Protein 1HQ1 (pdb70)

Structure (mmCIF, N/CA/C/O backbone):
data_1HQ1
#
_entry.id   1HQ1
#
_cell.length_a   136.555
_cell.length_b   78.337
_cell.length_c   32.872
_cell.angle_alpha   90.00
_cell.angle_beta   96.24
_cell.angle_gamma   90.00
#
_symmetry.space_group_name_H-M   'C 1 2 1'
#
loop_
_entity.id
_entity.type
_entity.pdbx_description
1 polymer '4.5S RNA DOMAIN IV'
2 polymer 'SIGNAL RECOGNITION PARTICLE PROTEIN'
3 non-polymer 'MAGNESIUM ION'
4 non-polymer 'POTASSIUM ION'
5 water water
#
loop_
_atom_site.group_PDB
_atom_site.id
_atom_site.type_symbol
_atom_site.label_atom_id
_atom_site.label_alt_id
_atom_site.label_comp_id
_atom_site.label_asym_id
_atom_site.label_entity_id
_atom_site.label_seq_id
_atom_site.pdbx_PDB_ins_code
_atom_site.Cartn_x
_atom_site.Cartn_y
_atom_site.Cartn_z
_atom_site.occupancy
_atom_site.B_iso_or_equiv
_atom_site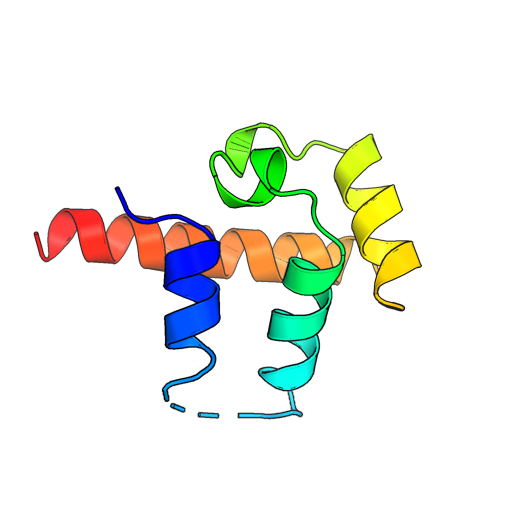.auth_seq_id
_atom_site.auth_comp_id
_atom_site.auth_asym_id
_atom_site.auth_atom_id
_atom_site.pdbx_PDB_model_num
ATOM 1055 N N . GLY B 2 1 ? 30.791 23.358 4.468 1.00 74.14 1 GLY A N 1
ATOM 1056 C CA . GLY B 2 1 ? 31.665 22.339 3.903 1.00 68.81 1 GLY A CA 1
ATOM 1057 C C . GLY B 2 1 ? 30.983 20.992 3.737 1.00 68.56 1 GLY A C 1
ATOM 1058 O O . GLY B 2 1 ? 31.113 20.107 4.608 1.00 81.80 1 GLY A O 1
ATOM 1059 N N . PHE B 2 2 ? 30.280 20.839 2.629 1.00 60.07 2 PHE A N 1
ATOM 1060 C CA . PHE B 2 2 ? 29.390 19.738 2.311 1.00 46.84 2 PHE A CA 1
ATOM 1061 C C . PHE B 2 2 ? 30.160 18.435 2.201 1.00 45.71 2 PHE A C 1
ATOM 1062 O O . PHE B 2 2 ? 30.988 18.359 1.281 1.00 46.40 2 PHE A O 1
ATOM 1070 N N . ASP B 2 3 ? 29.888 17.502 3.107 1.00 39.84 3 ASP A N 1
ATOM 1071 C CA . ASP B 2 3 ? 30.671 16.255 3.079 1.00 36.83 3 ASP A CA 1
ATOM 1072 C C . ASP B 2 3 ? 29.738 15.054 3.122 1.00 35.09 3 ASP A C 1
ATOM 1073 O O . ASP B 2 3 ? 28.526 15.292 2.979 1.00 36.29 3 ASP A O 1
ATOM 1078 N N . LEU B 2 4 ? 30.275 13.854 3.345 1.00 31.04 4 LEU A N 1
ATOM 1079 C CA . LEU B 2 4 ? 29.419 12.675 3.253 1.00 30.32 4 LEU A CA 1
ATOM 1080 C C . LEU B 2 4 ? 28.445 12.514 4.425 1.00 29.95 4 LEU A C 1
ATOM 1081 O O . LEU B 2 4 ? 27.400 11.885 4.226 1.00 35.77 4 LEU A O 1
ATOM 1086 N N . ASN B 2 5 ? 28.769 13.082 5.573 1.00 38.06 5 ASN A N 1
ATOM 1087 C CA . ASN B 2 5 ? 27.837 13.225 6.679 1.00 36.96 5 ASN A CA 1
ATOM 1088 C C . ASN B 2 5 ? 26.624 14.060 6.266 1.00 35.62 5 ASN A C 1
ATOM 1089 O O . ASN B 2 5 ? 25.468 13.696 6.541 1.00 37.54 5 ASN A O 1
ATOM 1094 N N . ASP B 2 6 ? 26.860 15.200 5.613 1.00 35.64 6 ASP A N 1
ATOM 1095 C CA . ASP B 2 6 ? 25.759 16.020 5.090 1.00 44.59 6 ASP A CA 1
ATOM 1096 C C . ASP B 2 6 ? 24.937 15.265 4.063 1.00 39.51 6 ASP A C 1
ATOM 1097 O O . ASP B 2 6 ? 23.710 15.251 4.073 1.00 43.47 6 ASP A O 1
ATOM 1102 N N . PHE B 2 7 ? 25.648 14.601 3.136 1.00 37.71 7 PHE A N 1
ATOM 1103 C CA . PHE B 2 7 ? 24.974 13.773 2.127 1.00 40.11 7 PHE A CA 1
ATOM 1104 C C . PHE B 2 7 ? 24.148 12.650 2.752 1.00 40.73 7 PHE A C 1
ATOM 1105 O O . PHE B 2 7 ? 22.967 12.446 2.426 1.00 43.56 7 PHE A O 1
ATOM 1113 N N . LEU B 2 8 ? 24.774 11.925 3.681 1.00 37.31 8 LEU A N 1
ATOM 1114 C CA . LEU B 2 8 ? 24.034 10.903 4.427 1.00 38.41 8 LEU A CA 1
ATOM 1115 C C . LEU B 2 8 ? 22.814 11.507 5.104 1.00 45.33 8 LEU A C 1
ATOM 1116 O O . LEU B 2 8 ? 21.732 10.926 5.111 1.00 45.76 8 LEU A O 1
ATOM 1121 N N . GLU B 2 9 ? 22.932 12.693 5.688 1.00 45.66 9 GLU A N 1
ATOM 1122 C CA . GLU B 2 9 ? 21.688 13.193 6.270 1.00 51.97 9 GLU A CA 1
ATOM 1123 C C . GLU B 2 9 ? 20.712 13.619 5.187 1.00 51.94 9 GLU A C 1
ATOM 1124 O O . GLU B 2 9 ? 19.491 13.589 5.405 1.00 53.81 9 GLU A O 1
ATOM 1130 N N . GLN B 2 10 ? 21.181 13.994 4.002 1.00 56.17 10 GLN A N 1
ATOM 1131 C CA . GLN B 2 10 ? 20.194 14.279 2.959 1.00 55.07 10 GLN A CA 1
AT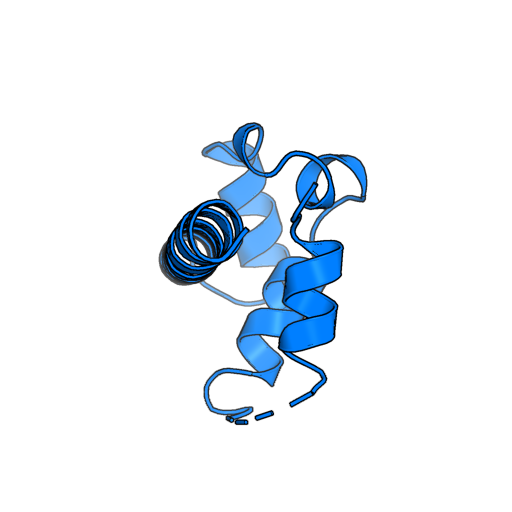OM 1132 C C . GLN B 2 10 ? 19.515 12.996 2.493 1.00 52.47 10 GLN A C 1
ATOM 1133 O O . GLN B 2 10 ? 18.314 13.024 2.205 1.00 53.98 10 GLN A O 1
ATOM 1139 N N . LEU B 2 11 ? 20.266 11.898 2.418 1.00 51.80 11 LEU A N 1
ATOM 1140 C CA . LEU B 2 11 ? 19.676 10.597 2.108 1.00 50.91 11 LEU A CA 1
ATOM 1141 C C . LEU B 2 11 ? 18.651 10.245 3.178 1.00 55.74 11 LEU A C 1
ATOM 1142 O O . LEU B 2 11 ? 17.686 9.505 2.944 1.00 62.48 11 LEU A O 1
ATOM 1147 N N . ARG B 2 12 ? 18.795 10.791 4.389 1.00 62.23 12 ARG A N 1
ATOM 1148 C CA . ARG B 2 12 ? 17.718 10.622 5.360 1.00 69.79 12 ARG A CA 1
ATOM 1149 C C . ARG B 2 12 ? 16.819 11.867 5.460 1.00 73.63 12 ARG A C 1
ATOM 1150 O O . ARG B 2 12 ? 16.802 12.468 6.544 1.00 90.78 12 ARG A O 1
ATOM 1158 N N . GLN B 2 13 ? 16.104 12.240 4.420 1.00 75.00 13 GLN A N 1
ATOM 1159 C CA . GLN B 2 13 ? 15.295 13.421 4.188 1.00 77.29 13 GLN A CA 1
ATOM 1160 C C . GLN B 2 13 ? 15.373 14.494 5.264 1.00 80.00 13 GLN A C 1
ATOM 1161 O O . GLN B 2 13 ? 16.138 15.453 5.107 1.00 79.39 13 GLN A O 1
ATOM 1167 N N . ASP B 2 42 ? 13.434 3.836 -3.468 1.00 108.06 21 ASP A N 1
ATOM 1168 C CA . ASP B 2 42 ? 14.646 3.655 -2.677 1.00 109.44 21 ASP A CA 1
ATOM 1169 C C . ASP B 2 42 ? 14.323 3.118 -1.283 1.00 108.37 21 ASP A C 1
ATOM 1170 O O . ASP B 2 42 ? 13.296 3.576 -0.747 1.00 107.41 21 ASP A O 1
ATOM 1172 N N . ASP B 2 43 ? 15.092 2.262 -0.724 1.00 108.46 22 ASP A N 1
ATOM 1173 C CA . ASP B 2 43 ? 15.908 1.175 -0.339 1.00 108.35 22 ASP A CA 1
ATOM 1174 C C . ASP B 2 43 ? 16.364 0.397 -1.585 1.00 107.52 22 ASP A C 1
ATOM 1175 O O . ASP B 2 43 ? 17.195 -0.495 -1.558 1.00 113.18 22 ASP A O 1
ATOM 1177 N N . LYS B 2 44 ? 15.754 0.870 -2.654 1.00 103.52 23 LYS A N 1
ATOM 1178 C CA . LYS B 2 44 ? 15.982 0.680 -4.067 1.00 99.13 23 LYS A CA 1
ATOM 1179 C C . LYS B 2 44 ? 17.127 1.596 -4.532 1.00 93.35 23 LYS A C 1
ATOM 1180 O O . LYS B 2 44 ? 17.318 1.861 -5.719 1.00 95.58 23 LYS A O 1
ATOM 1182 N N . VAL B 2 45 ? 17.869 2.064 -3.541 1.00 86.22 24 VAL A N 1
ATOM 1183 C CA . VAL B 2 45 ? 19.018 2.924 -3.657 1.00 78.02 24 VAL A CA 1
ATOM 1184 C C . VAL B 2 45 ? 19.255 3.590 -2.313 1.00 69.47 24 VAL A C 1
ATOM 1185 O O . VAL B 2 45 ? 20.398 3.654 -1.892 1.00 68.65 24 VAL A O 1
ATOM 1189 N N . LEU B 2 46 ? 18.232 4.085 -1.624 1.00 57.96 25 LEU A N 1
ATOM 1190 C CA . LEU B 2 46 ? 18.611 4.930 -0.486 1.00 53.67 25 LEU A CA 1
ATOM 1191 C C . LEU B 2 46 ? 19.290 4.145 0.626 1.00 50.55 25 LEU A C 1
ATOM 1192 O O . LEU B 2 46 ? 20.305 4.505 1.228 1.00 45.74 25 LEU A O 1
ATOM 1197 N N . VAL B 2 47 ? 18.700 2.991 0.941 1.00 46.51 26 VAL A N 1
ATOM 1198 C CA . VAL B 2 47 ? 19.267 2.184 2.028 1.00 40.75 26 VAL A CA 1
ATOM 1199 C C . VAL B 2 47 ? 20.642 1.681 1.632 1.00 39.15 26 VAL A C 1
ATOM 1200 O O . VAL B 2 47 ? 21.560 1.627 2.435 1.00 36.43 26 VAL A O 1
ATOM 1204 N N . ARG B 2 48 ? 20.812 1.339 0.361 1.00 38.50 27 ARG A N 1
ATOM 1205 C CA . ARG B 2 48 ? 22.099 0.842 -0.127 1.00 42.66 27 ARG A CA 1
ATOM 1206 C C . ARG B 2 48 ? 23.123 1.969 -0.153 1.00 37.37 27 ARG A C 1
ATOM 1207 O O . ARG B 2 48 ? 24.317 1.751 0.123 1.00 36.86 27 ARG A O 1
ATOM 1215 N N . MET B 2 49 ? 22.640 3.179 -0.464 1.00 37.94 28 MET A N 1
ATOM 1216 C CA . MET B 2 49 ? 23.582 4.319 -0.459 1.00 37.23 28 MET A CA 1
ATOM 1217 C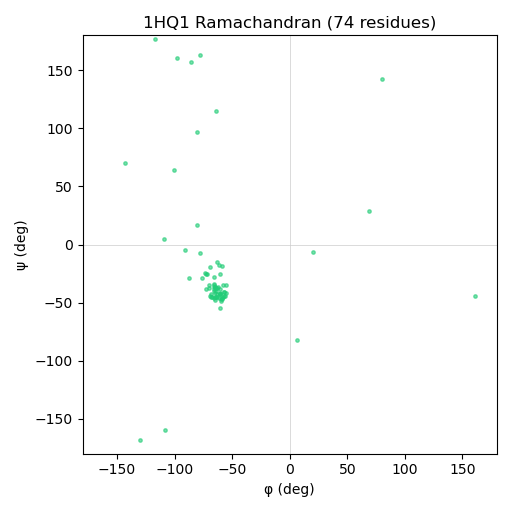 C . MET B 2 49 ? 24.042 4.650 0.958 1.00 34.41 28 MET A C 1
ATOM 1218 O O . MET B 2 49 ? 25.220 4.881 1.244 1.00 32.12 28 MET A O 1
ATOM 1223 N N . GLU B 2 50 ? 23.076 4.676 1.8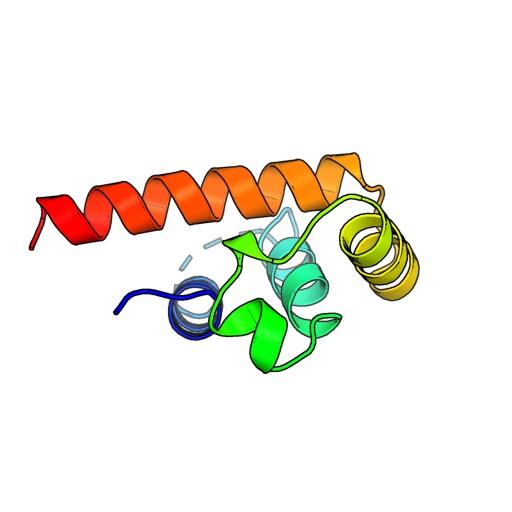93 1.00 30.64 29 GLU A N 1
ATOM 1224 C CA . GLU B 2 50 ? 23.417 4.833 3.293 1.00 30.65 29 GLU A CA 1
ATOM 1225 C C . GLU B 2 50 ? 24.383 3.755 3.790 1.00 26.12 29 GLU A C 1
ATOM 1226 O O . GLU B 2 50 ? 25.319 4.024 4.532 1.00 29.67 29 GLU A O 1
ATOM 1232 N N . ALA B 2 51 ? 24.180 2.526 3.376 1.00 28.48 30 ALA A N 1
ATOM 1233 C CA . ALA B 2 51 ? 25.040 1.450 3.812 1.00 26.20 30 ALA A CA 1
ATOM 1234 C C . ALA B 2 51 ? 26.479 1.675 3.391 1.00 26.92 30 ALA A C 1
ATOM 1235 O O . ALA B 2 51 ? 27.430 1.432 4.160 1.00 27.12 30 ALA A O 1
ATOM 1237 N N . ILE B 2 52 ? 26.691 2.122 2.167 1.00 26.29 31 ILE A N 1
ATOM 1238 C CA . ILE B 2 52 ? 28.075 2.371 1.737 1.00 25.23 31 ILE A CA 1
ATOM 1239 C C . ILE B 2 52 ? 28.759 3.381 2.653 1.00 22.33 31 ILE A C 1
ATOM 1240 O O . ILE B 2 52 ? 29.912 3.252 3.094 1.00 24.78 31 ILE A O 1
ATOM 1245 N N . ILE B 2 53 ? 28.013 4.464 2.960 1.00 25.42 32 ILE A N 1
ATOM 1246 C CA . ILE B 2 53 ? 28.606 5.459 3.876 1.00 26.18 32 ILE A CA 1
ATOM 1247 C C . ILE B 2 53 ? 28.835 4.871 5.255 1.00 25.29 32 ILE A C 1
ATOM 1248 O O . ILE B 2 53 ? 29.829 5.192 5.950 1.00 25.22 32 ILE A O 1
ATOM 1253 N N . ASN B 2 54 ? 27.935 4.011 5.702 1.00 25.49 33 ASN A N 1
ATOM 1254 C CA . ASN B 2 54 ? 28.091 3.373 7.022 1.00 24.36 33 ASN A CA 1
ATOM 1255 C C . ASN B 2 54 ? 29.330 2.464 7.156 1.00 23.58 33 ASN A C 1
ATOM 1256 O O . ASN B 2 54 ? 29.719 2.129 8.316 1.00 24.50 33 ASN A O 1
ATOM 1261 N N . SER B 2 55 ? 29.957 2.084 6.031 1.00 23.21 34 SER A N 1
ATOM 1262 C CA . SER B 2 55 ? 31.174 1.276 6.099 1.00 22.78 34 SER A CA 1
ATOM 1263 C C . SER B 2 55 ? 32.409 2.177 6.137 1.00 21.50 34 SER A C 1
ATOM 1264 O O . SER B 2 55 ? 33.556 1.685 6.260 1.00 22.42 34 SER A O 1
ATOM 1267 N N . MET B 2 56 ? 32.216 3.480 6.015 1.00 21.87 35 MET A N 1
ATOM 1268 C CA . MET B 2 56 ? 33.372 4.392 5.992 1.00 22.31 35 MET A CA 1
ATOM 1269 C C . MET B 2 56 ? 33.821 4.793 7.377 1.00 22.63 35 MET A C 1
ATOM 1270 O O . MET B 2 56 ? 33.002 4.767 8.296 1.00 28.42 35 MET A O 1
ATOM 1275 N N . THR B 2 57 ? 35.075 5.207 7.497 1.00 22.02 36 THR A N 1
ATOM 1276 C CA . THR B 2 57 ? 35.565 5.869 8.698 1.00 22.89 36 THR A CA 1
ATOM 1277 C C . THR B 2 57 ? 35.130 7.321 8.745 1.00 22.95 36 THR A C 1
ATOM 1278 O O . THR B 2 57 ? 34.744 7.874 7.700 1.00 24.90 36 THR A O 1
ATOM 1282 N N . MET B 2 58 ? 35.208 7.951 9.923 1.00 25.72 37 MET A N 1
ATOM 1283 C CA . MET B 2 58 ? 34.858 9.393 9.953 1.00 26.10 37 MET A CA 1
A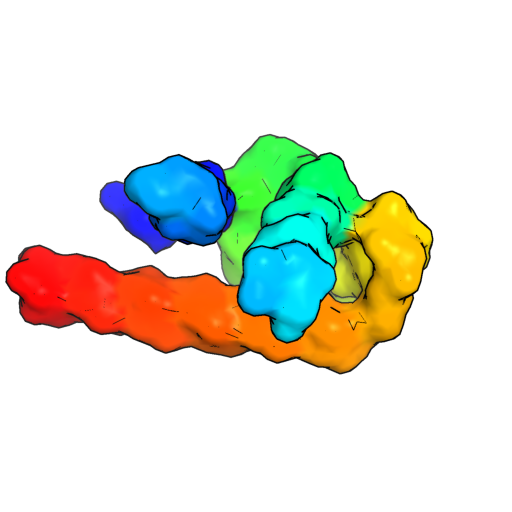TOM 1284 C C . MET B 2 58 ? 35.834 10.194 9.130 1.00 26.00 37 MET A C 1
ATOM 1285 O O . MET B 2 58 ? 35.374 11.142 8.467 1.00 27.84 37 MET A O 1
ATOM 1290 N N . LYS B 2 59 ? 37.136 9.922 9.066 1.00 26.01 38 LYS A N 1
ATOM 1291 C CA . LYS B 2 59 ? 38.012 10.652 8.132 1.00 24.39 38 LYS A CA 1
ATOM 1292 C C . LYS B 2 59 ? 37.576 10.558 6.677 1.00 24.11 38 LYS A C 1
ATOM 1293 O O . LYS B 2 59 ? 37.651 11.564 5.959 1.00 27.70 38 LYS A O 1
ATOM 1299 N N . GLU B 2 60 ? 37.133 9.366 6.257 1.00 23.63 39 GLU A N 1
ATOM 1300 C CA . GLU B 2 60 ? 36.650 9.188 4.868 1.00 23.15 39 GLU A CA 1
ATOM 1301 C C . GLU B 2 60 ? 35.393 10.000 4.601 1.00 24.16 39 GLU A C 1
ATOM 1302 O O . GLU B 2 60 ? 35.216 10.626 3.557 1.00 27.52 39 GLU A O 1
ATOM 1308 N N . ARG B 2 61 ? 34.486 9.995 5.581 1.00 24.94 40 ARG A N 1
ATOM 1309 C CA . ARG B 2 61 ? 33.244 10.768 5.384 1.00 26.18 40 ARG A CA 1
ATOM 1310 C C . ARG B 2 61 ? 33.546 12.266 5.321 1.00 27.35 40 ARG A C 1
ATOM 1311 O O . ARG B 2 61 ? 32.876 13.005 4.598 1.00 32.65 40 ARG A O 1
ATOM 1319 N N . ALA B 2 62 ? 34.548 12.713 6.091 1.00 28.06 41 ALA A N 1
ATOM 1320 C CA . ALA B 2 62 ? 34.873 14.137 6.158 1.00 29.40 41 ALA A CA 1
ATOM 1321 C C . ALA B 2 62 ? 35.614 14.613 4.929 1.00 30.43 41 ALA A C 1
ATOM 1322 O O . ALA B 2 62 ? 35.485 15.806 4.608 1.00 33.47 41 ALA A O 1
ATOM 1324 N N . LYS B 2 63 ? 36.373 13.738 4.284 1.00 29.41 42 LYS A N 1
ATOM 1325 C CA . LYS B 2 63 ? 37.263 14.144 3.171 1.00 31.53 42 LYS A CA 1
ATOM 1326 C C . LYS B 2 63 ? 37.244 13.039 2.126 1.00 29.55 42 LYS A C 1
ATOM 1327 O O . LYS B 2 63 ? 38.203 12.283 1.998 1.00 29.51 42 LYS A O 1
ATOM 1333 N N . PRO B 2 64 ? 36.129 12.888 1.432 1.00 30.04 43 PRO A N 1
ATOM 1334 C CA . PRO B 2 64 ? 35.940 11.730 0.545 1.00 30.06 43 PRO A CA 1
ATOM 1335 C C . PRO B 2 64 ? 37.003 11.626 -0.541 1.00 27.61 43 PRO A C 1
ATOM 1336 O O . PRO B 2 64 ? 37.172 10.524 -1.103 1.00 28.86 43 PRO A O 1
ATOM 1340 N N . GLU B 2 65 ? 37.745 12.683 -0.867 1.00 29.18 44 GLU A N 1
ATOM 1341 C CA . GLU B 2 65 ? 38.816 12.543 -1.850 1.00 30.96 44 GLU A CA 1
ATOM 1342 C C . GLU B 2 65 ? 39.888 11.571 -1.407 1.00 30.38 44 GLU A C 1
ATOM 1343 O O . GLU B 2 65 ? 40.684 11.108 -2.258 1.00 30.38 44 GLU A O 1
ATOM 1349 N N . ILE B 2 66 ? 40.003 11.207 -0.125 1.00 27.92 45 ILE A N 1
ATOM 1350 C CA . ILE B 2 66 ? 41.075 10.250 0.236 1.00 24.47 45 ILE A CA 1
ATOM 1351 C C . ILE B 2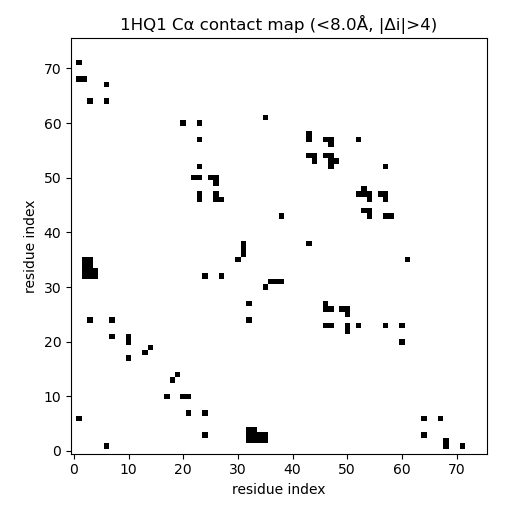 66 ? 40.661 8.836 -0.149 1.00 23.32 45 ILE A C 1
ATOM 1352 O O . ILE B 2 66 ? 41.474 7.916 0.015 1.00 25.40 45 ILE A O 1
ATOM 1357 N N . ILE B 2 67 ? 39.435 8.624 -0.579 1.00 23.81 46 ILE A N 1
ATOM 1358 C CA . ILE B 2 67 ? 38.973 7.254 -0.862 1.00 23.93 46 ILE A CA 1
ATOM 1359 C C . ILE B 2 67 ? 39.470 6.815 -2.228 1.00 24.84 46 ILE A C 1
ATOM 1360 O O . ILE B 2 67 ? 38.875 7.116 -3.274 1.00 28.45 46 ILE A O 1
ATOM 1365 N N . LYS B 2 68 ? 40.589 6.073 -2.208 1.00 25.63 47 LYS A N 1
ATOM 1366 C CA . LYS B 2 68 ? 41.153 5.535 -3.439 1.00 25.71 47 LYS A CA 1
ATOM 1367 C C . LYS B 2 68 ? 40.927 4.024 -3.473 1.00 26.26 47 LYS A C 1
ATOM 1368 O O . LYS B 2 68 ? 40.005 3.530 -2.784 1.00 24.45 47 LYS A O 1
ATOM 1374 N N . GLY B 2 69 ? 41.711 3.281 -4.274 1.00 25.73 48 GLY A N 1
ATOM 1375 C CA . GLY B 2 69 ? 41.315 1.914 -4.567 1.00 25.99 48 GLY A CA 1
ATOM 1376 C C . GLY B 2 69 ? 41.154 1.004 -3.370 1.00 23.41 48 GLY A C 1
ATOM 1377 O O . GLY B 2 69 ? 40.210 0.238 -3.199 1.00 24.53 48 GLY A O 1
ATOM 1378 N N . SER B 2 70 ? 42.121 1.050 -2.456 1.00 23.83 49 SER A N 1
ATOM 1379 C CA . SER B 2 70 ? 42.092 0.127 -1.330 1.00 23.13 49 SER A CA 1
ATOM 1380 C C . SER B 2 70 ? 40.933 0.441 -0.385 1.00 22.48 49 SER A C 1
ATOM 1381 O O . SER B 2 70 ? 40.269 -0.495 0.083 1.00 23.81 49 SER A O 1
ATOM 1384 N N . ARG B 2 71 ? 40.714 1.718 -0.116 1.00 22.25 50 ARG A N 1
ATOM 1385 C CA . ARG B 2 71 ? 39.566 2.061 0.757 1.00 21.06 50 ARG A CA 1
ATOM 1386 C C . ARG B 2 71 ? 38.262 1.704 0.051 1.00 22.32 50 ARG A C 1
ATOM 1387 O O . ARG B 2 71 ? 37.291 1.205 0.660 1.00 21.76 50 ARG A O 1
ATOM 1395 N N . LYS B 2 72 ? 38.188 1.917 -1.280 1.00 21.55 51 LYS A N 1
ATOM 1396 C CA . LYS B 2 72 ? 36.932 1.501 -1.962 1.00 20.87 51 LYS A CA 1
ATOM 1397 C C . LYS B 2 72 ? 36.699 -0.007 -1.794 1.00 20.95 51 LYS A C 1
ATOM 1398 O O . LYS B 2 72 ? 35.546 -0.429 -1.630 1.00 22.42 51 LYS A O 1
ATOM 1404 N N . ARG B 2 73 ? 37.775 -0.797 -1.920 1.00 22.03 52 ARG A N 1
ATOM 1405 C CA . ARG B 2 73 ? 37.573 -2.254 -1.823 1.00 22.59 52 ARG A CA 1
ATOM 1406 C C . ARG B 2 73 ? 37.077 -2.613 -0.420 1.00 21.56 52 ARG A C 1
ATOM 1407 O O . ARG B 2 73 ? 36.207 -3.492 -0.249 1.00 23.40 52 ARG A O 1
ATOM 1415 N N . ARG B 2 74 ? 37.644 -1.948 0.585 1.00 21.12 53 ARG A N 1
ATOM 1416 C CA . ARG B 2 74 ? 37.254 -2.258 1.988 1.00 22.08 53 ARG A CA 1
ATOM 1417 C C . ARG B 2 74 ? 35.791 -1.876 2.216 1.00 20.14 53 ARG A C 1
ATOM 1418 O O . ARG B 2 74 ? 34.994 -2.587 2.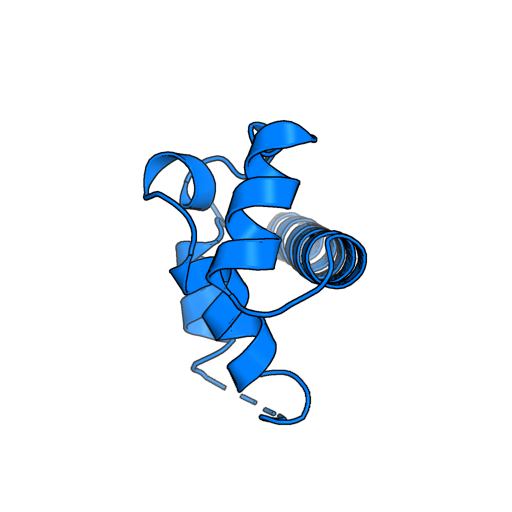801 1.00 22.60 53 ARG A O 1
ATOM 1426 N N . ILE B 2 75 ? 35.425 -0.671 1.751 1.00 21.39 54 ILE A N 1
ATOM 1427 C CA . ILE B 2 75 ? 34.055 -0.168 1.884 1.00 22.29 54 ILE A CA 1
ATOM 1428 C C . ILE B 2 75 ? 33.051 -1.027 1.133 1.00 23.38 54 ILE A C 1
ATOM 1429 O O . ILE B 2 75 ? 31.945 -1.319 1.633 1.00 24.47 54 ILE A O 1
ATOM 1434 N N . ALA B 2 76 ? 33.441 -1.420 -0.100 1.00 22.02 55 ALA A N 1
ATOM 1435 C CA . ALA B 2 76 ? 32.527 -2.274 -0.858 1.00 23.31 55 ALA A CA 1
ATOM 1436 C C . ALA B 2 76 ? 32.236 -3.597 -0.148 1.00 23.42 55 ALA A C 1
ATOM 1437 O O . ALA B 2 76 ? 31.103 -4.006 0.094 1.00 26.26 55 ALA A O 1
ATOM 1439 N N . ALA B 2 77 ? 33.303 -4.331 0.194 1.00 24.10 56 ALA A N 1
ATOM 1440 C CA . ALA B 2 77 ? 33.077 -5.638 0.837 1.00 25.85 56 ALA A CA 1
ATOM 1441 C C . ALA B 2 77 ? 32.310 -5.457 2.157 1.00 24.60 56 ALA A C 1
ATOM 1442 O O . ALA B 2 77 ? 31.395 -6.206 2.517 1.00 26.59 56 ALA A O 1
ATOM 1444 N N . GLY B 2 78 ? 32.651 -4.379 2.888 1.00 23.27 57 GLY A N 1
ATOM 1445 C CA . GLY B 2 78 ? 32.081 -4.157 4.202 1.00 24.43 57 GLY A CA 1
ATOM 1446 C C . GLY B 2 78 ? 30.588 -3.797 4.132 1.00 25.52 57 GLY A C 1
ATOM 1447 O O . GLY B 2 78 ? 29.865 -3.893 5.137 1.00 25.31 57 GLY A O 1
ATOM 1448 N N . SER B 2 79 ? 30.145 -3.353 2.950 1.00 23.87 58 SER A N 1
ATOM 1449 C CA . SER B 2 79 ? 28.734 -2.974 2.775 1.00 24.32 58 SER A CA 1
ATOM 1450 C C . SER B 2 79 ? 27.956 -3.963 1.905 1.00 25.73 58 SER A C 1
ATOM 1451 O O . SER B 2 79 ? 26.782 -3.724 1.595 1.00 30.18 58 SER A O 1
ATOM 1454 N N . GLY B 2 80 ? 28.628 -5.059 1.529 1.00 25.99 59 GLY A N 1
ATOM 1455 C CA . GLY B 2 80 ? 28.026 -6.100 0.707 1.00 27.51 59 GLY A CA 1
ATOM 1456 C C . GLY B 2 80 ? 27.761 -5.599 -0.709 1.00 28.87 59 GLY A C 1
ATOM 1457 O O . GLY B 2 80 ? 26.801 -6.086 -1.351 1.00 33.08 59 GLY A O 1
ATOM 1458 N N . MET B 2 81 ? 28.537 -4.657 -1.218 1.00 28.35 60 MET A N 1
ATOM 1459 C CA . MET B 2 81 ? 28.380 -4.085 -2.541 1.00 29.10 60 MET A CA 1
ATOM 1460 C C . MET B 2 81 ? 29.586 -4.364 -3.422 1.00 30.39 60 MET A C 1
ATOM 1461 O O . MET B 2 81 ? 30.599 -4.938 -2.978 1.00 30.84 60 MET A O 1
ATOM 1466 N N . GLN B 2 82 ? 29.518 -3.931 -4.686 1.00 29.81 61 GLN A N 1
ATOM 1467 C CA . GLN B 2 82 ? 30.735 -3.989 -5.495 1.00 29.72 61 GLN A CA 1
ATOM 1468 C C . GLN B 2 82 ? 31.407 -2.625 -5.507 1.00 25.66 61 GLN A C 1
ATOM 1469 O O . GLN B 2 82 ? 30.759 -1.616 -5.216 1.00 27.03 61 GLN A O 1
ATOM 1475 N N . VAL B 2 83 ? 32.701 -2.615 -5.850 1.00 27.48 62 VAL A N 1
ATOM 1476 C CA . VAL B 2 83 ? 33.381 -1.338 -5.944 1.00 25.60 62 VAL A CA 1
ATOM 1477 C C . VAL B 2 83 ? 32.635 -0.415 -6.910 1.00 27.98 62 VAL A C 1
ATOM 1478 O O . VAL B 2 83 ? 32.562 0.810 -6.728 1.00 25.16 62 VAL A O 1
ATOM 1482 N N . GLN B 2 84 ? 32.031 -0.975 -7.984 1.00 28.14 63 GLN A N 1
ATOM 1483 C CA . GLN B 2 84 ? 31.356 -0.017 -8.884 1.00 31.43 63 GLN A CA 1
ATOM 1484 C C . GLN B 2 84 ? 30.184 0.651 -8.186 1.00 31.90 63 GLN A C 1
ATOM 1485 O O . GLN B 2 84 ? 29.822 1.794 -8.489 1.00 30.83 63 GLN A O 1
ATOM 1491 N N . ASP B 2 85 ? 29.559 -0.002 -7.214 1.00 30.04 64 ASP A N 1
ATOM 1492 C CA . ASP B 2 85 ? 28.502 0.683 -6.444 1.00 27.42 64 ASP A CA 1
ATOM 1493 C C . ASP B 2 85 ? 29.058 1.840 -5.616 1.00 27.76 64 ASP A C 1
ATOM 1494 O O . ASP B 2 85 ? 28.467 2.917 -5.456 1.00 27.13 64 ASP A O 1
ATOM 1499 N N . VAL B 2 86 ? 30.225 1.639 -5.032 1.00 26.31 65 VAL A N 1
ATOM 1500 C CA . VAL B 2 86 ? 30.919 2.680 -4.254 1.00 25.09 65 VAL A CA 1
ATOM 1501 C C . VAL B 2 86 ? 31.264 3.815 -5.197 1.00 25.29 65 VAL A C 1
ATOM 1502 O O . VAL B 2 86 ? 31.084 4.992 -4.846 1.00 25.09 65 VAL A O 1
ATOM 1506 N N . ASN B 2 87 ? 31.794 3.503 -6.410 1.00 26.72 66 ASN A N 1
ATOM 1507 C CA . ASN B 2 87 ? 32.088 4.545 -7.370 1.00 26.56 66 ASN A CA 1
ATOM 1508 C C . ASN B 2 87 ? 30.834 5.359 -7.672 1.00 26.16 66 ASN A C 1
ATOM 1509 O O . ASN B 2 87 ? 30.893 6.603 -7.727 1.00 28.57 66 ASN A O 1
ATOM 1514 N N . ARG B 2 88 ? 29.716 4.675 -7.872 1.00 27.74 67 ARG A N 1
ATOM 1515 C CA . ARG B 2 88 ? 28.496 5.383 -8.216 1.00 28.22 67 ARG A CA 1
ATOM 1516 C C . ARG B 2 88 ? 28.033 6.313 -7.095 1.00 28.23 67 ARG A C 1
ATOM 1517 O O . ARG B 2 88 ? 27.637 7.475 -7.358 1.00 31.48 67 ARG A O 1
ATOM 1525 N N . LEU B 2 89 ? 28.050 5.843 -5.844 1.00 28.36 68 LEU A N 1
ATOM 1526 C CA . LEU B 2 89 ? 27.745 6.692 -4.678 1.00 29.63 68 LEU A CA 1
ATOM 1527 C C . LEU B 2 89 ? 28.673 7.908 -4.650 1.00 26.12 68 LEU A C 1
ATOM 1528 O O . LEU B 2 89 ? 28.225 9.027 -4.400 1.00 28.89 68 LEU A O 1
ATOM 1533 N N . LEU B 2 90 ? 29.981 7.701 -4.897 1.00 27.02 69 LEU A N 1
ATOM 1534 C CA . LEU B 2 90 ? 30.933 8.815 -4.816 1.00 26.56 69 LEU A CA 1
ATOM 1535 C C . LEU B 2 90 ? 30.672 9.848 -5.898 1.00 26.44 69 LEU A C 1
ATOM 1536 O O . LEU B 2 90 ? 30.845 11.050 -5.674 1.00 29.25 69 LEU A O 1
ATOM 1541 N N . LYS B 2 91 ? 30.235 9.368 -7.077 1.00 28.04 70 LYS A N 1
ATOM 1542 C CA . LYS B 2 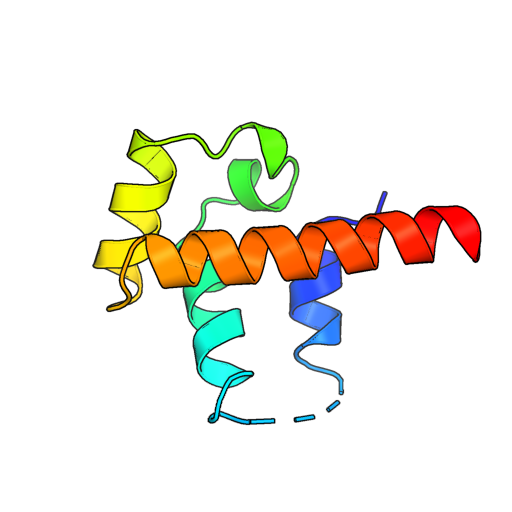91 ? 29.898 10.259 -8.185 1.00 29.89 70 LYS A CA 1
ATOM 1543 C C . LYS B 2 91 ? 28.641 11.056 -7.833 1.00 31.12 70 LYS A C 1
ATOM 1544 O O . LYS B 2 91 ? 28.570 12.275 -8.044 1.00 32.82 70 LYS A O 1
ATOM 1550 N N . GLN B 2 92 ? 27.628 10.371 -7.287 1.00 31.71 71 GLN A N 1
ATOM 1551 C CA . GLN B 2 92 ? 26.414 11.093 -6.869 1.00 30.88 71 GLN A CA 1
ATOM 1552 C C . GLN B 2 92 ? 26.777 12.116 -5.805 1.00 29.95 71 GLN A C 1
ATOM 1553 O O . GLN B 2 92 ? 26.297 13.267 -5.812 1.00 32.66 71 GLN A O 1
ATOM 1559 N N . PHE B 2 93 ? 27.637 11.744 -4.839 1.00 30.00 72 PHE A N 1
ATOM 1560 C CA . PHE B 2 93 ? 28.051 12.698 -3.831 1.00 30.66 72 PHE A CA 1
ATOM 1561 C C . PHE B 2 93 ? 28.711 13.906 -4.478 1.00 30.99 72 PHE A C 1
ATOM 1562 O O . PHE B 2 93 ? 28.461 15.071 -4.183 1.00 34.83 72 PHE A O 1
ATOM 1570 N N . ASP B 2 94 ? 29.616 13.580 -5.415 1.00 32.36 73 ASP A N 1
ATOM 1571 C CA . ASP B 2 94 ? 30.376 14.643 -6.078 1.00 35.05 73 ASP A CA 1
ATOM 1572 C C . ASP B 2 94 ? 29.439 15.593 -6.814 1.00 33.44 73 ASP A C 1
ATOM 1573 O O . ASP B 2 94 ? 29.563 16.815 -6.773 1.00 33.87 73 ASP A O 1
ATOM 1578 N N . ASP B 2 95 ? 28.443 15.044 -7.497 1.00 34.67 74 ASP A N 1
ATOM 1579 C CA . ASP B 2 95 ? 27.509 15.946 -8.189 1.00 35.87 74 ASP A CA 1
ATOM 1580 C C . ASP B 2 95 ? 26.766 16.813 -7.177 1.00 35.18 74 ASP A C 1
ATOM 1581 O O . ASP B 2 95 ? 26.510 17.993 -7.483 1.00 35.03 74 ASP A O 1
ATOM 1586 N N . MET B 2 96 ? 26.403 16.288 -6.012 1.00 35.62 75 MET A N 1
ATOM 1587 C CA . MET B 2 96 ? 25.624 17.079 -5.050 1.00 37.11 75 MET A CA 1
ATOM 1588 C C . MET B 2 96 ? 26.508 18.137 -4.407 1.00 36.21 75 MET A C 1
ATOM 1589 O O . MET B 2 96 ? 26.114 19.275 -4.161 1.00 40.26 75 MET A O 1
ATOM 1594 N N . GLN B 2 97 ? 27.762 17.741 -4.141 1.00 34.58 76 GLN A N 1
ATOM 1595 C CA . GLN B 2 97 ? 28.700 18.697 -3.532 1.00 36.55 76 GLN A CA 1
ATOM 1596 C C . GLN B 2 97 ? 28.941 19.847 -4.500 1.00 36.68 76 GLN A C 1
ATOM 1597 O O . GLN B 2 97 ? 29.054 21.002 -4.070 1.00 36.34 76 GLN A O 1
ATOM 1603 N N . ARG B 2 98 ? 29.006 19.563 -5.787 1.00 32.66 77 ARG A N 1
ATOM 1604 C CA . ARG B 2 98 ? 29.201 20.626 -6.790 1.00 33.11 77 ARG A CA 1
ATOM 1605 C C . ARG B 2 98 ? 28.021 21.583 -6.846 1.00 38.94 77 ARG A C 1
ATOM 1606 O O . ARG B 2 98 ? 28.181 22.822 -6.879 1.00 41.33 77 ARG A O 1
ATOM 1614 N N . MET B 2 99 ? 26.838 20.977 -6.849 1.00 38.93 78 MET A N 1
ATOM 1615 C CA . MET B 2 99 ? 25.598 21.768 -6.860 1.00 44.73 78 MET A CA 1
ATOM 1616 C C . MET B 2 99 ? 25.433 22.594 -5.589 1.00 47.25 78 MET A C 1
ATOM 1617 O O . MET B 2 99 ? 25.139 23.794 -5.626 1.00 53.02 78 MET A O 1
ATOM 1622 N N . MET B 2 100 ? 25.620 22.022 -4.394 1.00 42.85 79 MET A N 1
ATOM 1623 C CA . MET B 2 100 ? 25.581 22.878 -3.218 1.00 49.04 79 MET A CA 1
ATOM 1624 C C . MET B 2 100 ? 26.596 24.009 -3.254 1.00 54.21 79 MET A C 1
ATOM 1625 O O . MET B 2 100 ? 26.329 25.098 -2.750 1.00 62.31 79 MET A O 1
ATOM 1630 N N . LYS B 2 101 ? 27.769 23.788 -3.826 1.00 55.62 80 LYS A N 1
ATOM 1631 C CA . LYS B 2 101 ? 28.729 24.873 -3.880 1.00 52.83 80 LYS A CA 1
ATOM 1632 C C . LYS B 2 101 ? 28.119 26.001 -4.708 1.00 51.79 80 LYS A C 1
ATOM 1633 O O . LYS B 2 101 ? 28.310 27.192 -4.466 1.00 60.44 80 LYS A O 1
ATOM 1639 N N . LYS B 2 102 ? 27.375 25.617 -5.747 1.00 51.88 81 LYS A N 1
ATOM 1640 C CA . LYS B 2 102 ? 26.962 26.638 -6.711 1.00 54.93 81 LYS A CA 1
ATOM 1641 C C . LYS B 2 102 ? 25.666 27.322 -6.318 1.00 59.12 81 LYS A C 1
ATOM 1642 O O . LYS B 2 102 ? 25.433 28.473 -6.699 1.00 60.70 81 LYS A O 1
ATOM 1648 N N . MET B 2 103 ? 24.844 26.555 -5.592 1.00 63.52 82 MET A N 1
ATOM 1649 C CA . MET B 2 103 ? 23.583 27.163 -5.143 1.00 66.45 82 MET A CA 1
ATOM 1650 C C . MET B 2 103 ? 23.967 28.145 -4.039 1.00 69.68 82 MET A C 1
ATOM 1651 O O . MET B 2 103 ? 23.278 29.135 -3.826 1.00 88.34 82 MET A O 1
ATOM 1656 N N . LYS B 2 104 ? 25.103 27.872 -3.405 1.00 78.03 83 LYS A N 1
ATOM 1657 C CA . LYS B 2 104 ? 25.751 28.701 -2.395 1.00 82.76 83 LYS A CA 1
ATOM 1658 C C . LYS B 2 104 ? 27.174 29.101 -2.769 1.00 85.03 83 LYS A C 1
ATOM 1659 O O . LYS B 2 104 ? 27.778 30.091 -2.347 1.00 90.87 83 LYS A O 1
#

Secondary structure (DSSP, 8-state):
---HHHHHHHHT---SSHHHHHHHHHTS-HHHHH-GGG--HHHHHHHHHHHT--HHHHHHHHHHHHHHHHHHHHH-

B-factor: mean 38.59, std 15.33, range [20.14, 135.43]

Nearest PDB structures (foldseek):
  1hq1-assembly1_A  TM=1.013E+00  e=4.765E-11  Escherichia coli
  5gaf-assembly1_i  TM=9.757E-01  e=1.305E-08  Escherichia coli
  2xxa-assembly1_A  TM=9.506E-01  e=9.709E-09  Escherichia coli K-12
  3dm5-assembly1_A  TM=9.699E-01  e=4.813E-04  Pyrococcus furiosus
  4xco-assembly2_C  TM=9.410E-01  e=2.236E-03  Methanocaldococcus jannaschii

Solvent-accessible surface area: 5006 Å² total; per-residue (Å²): 121,30,27,0,52,60,12,10,92,75,16,112,183,91,57,82,52,34,87,132,16,35,31,5,0,86,30,9,64,123,162,0,30,60,105,16,106,44,8,138,42,73,88,51,147,105,0,4,85,58,19,64,23,114,51,132,51,0,60,139,1,28,124,60,6,46,64,34,58,151,86,62,138,175,155,117

Foldseek 3Di:
DQWQVNVLVVLVCPCDQSVLLNLLVVQDDPVCRHPVVVCDDVNLCSSQVSSVHDSVSVVVSVVVSVVVVVVVVVVD

Radius of gyration: 11.67 Å; Cα contacts (8 Å, |Δi|>4): 61; chains: 1; bounding box: 27×35×19 Å

Sequence (76 aa):
GFDLNDFLEQLRQDDKVLVRMEAIINSMTMKERAKPEIIKGSRKRRIAAGSGMQVQDVNRLLKQFDDMQRMMKKMK